Protein AF-A0AAX2ULF5-F1 (afdb_monomer_lite)

Secondary structure (DSSP, 8-state):
-------PPP-----HHHHHHHHHHHHHTT--HHHHHHHHHHHHHHHHHHHHHHHHHHH---PPPHHHHHHHHHT-

Radius of gyration: 21.28 Å; chains: 1; bounding box: 43×24×58 Å

Structure (mmCIF, N/CA/C/O backbone):
data_AF-A0AAX2ULF5-F1
#
_entry.id   AF-A0AAX2ULF5-F1
#
loop_
_atom_site.group_PDB
_atom_site.id
_atom_site.type_symbol
_atom_site.label_atom_id
_atom_site.label_alt_id
_atom_site.label_comp_id
_atom_site.label_asym_id
_atom_site.label_entity_id
_atom_site.label_seq_id
_atom_site.pdbx_PDB_ins_code
_atom_site.Cartn_x
_atom_site.Cartn_y
_atom_site.Cartn_z
_atom_site.occupancy
_atom_site.B_iso_or_equiv
_atom_site.auth_seq_id
_atom_site.auth_comp_id
_atom_site.auth_asym_id
_atom_site.auth_atom_id
_atom_site.pdbx_PDB_model_num
ATOM 1 N N . MET A 1 1 ? -18.394 -8.582 -19.398 1.00 38.62 1 MET A N 1
ATOM 2 C CA . MET A 1 1 ? -18.390 -9.503 -18.247 1.00 38.62 1 MET A CA 1
ATOM 3 C C . MET A 1 1 ? -17.614 -8.815 -17.145 1.00 38.62 1 MET A C 1
ATOM 5 O O . MET A 1 1 ? -16.440 -8.553 -17.347 1.00 38.62 1 MET A O 1
ATOM 9 N N . LEU A 1 2 ? -18.274 -8.414 -16.061 1.00 47.34 2 LEU A N 1
ATOM 10 C CA . LEU A 1 2 ? -17.574 -7.940 -14.871 1.00 47.34 2 LEU A CA 1
ATOM 11 C C . LEU A 1 2 ? -17.216 -9.202 -14.092 1.00 47.34 2 LEU A C 1
ATOM 13 O O . LEU A 1 2 ? -18.101 -9.829 -13.511 1.00 47.34 2 LEU A O 1
ATOM 17 N N . GLU A 1 3 ? -15.961 -9.643 -14.186 1.00 53.66 3 GLU A N 1
ATOM 18 C CA . GLU A 1 3 ? -15.451 -10.645 -13.256 1.00 53.66 3 GLU A CA 1
ATOM 19 C C . GLU A 1 3 ? -15.743 -10.151 -11.840 1.00 53.66 3 GLU A C 1
ATOM 21 O O . GLU A 1 3 ? -15.479 -8.996 -11.502 1.00 53.66 3 GLU A O 1
ATOM 26 N N . ASN A 1 4 ? -16.356 -11.016 -11.035 1.00 49.53 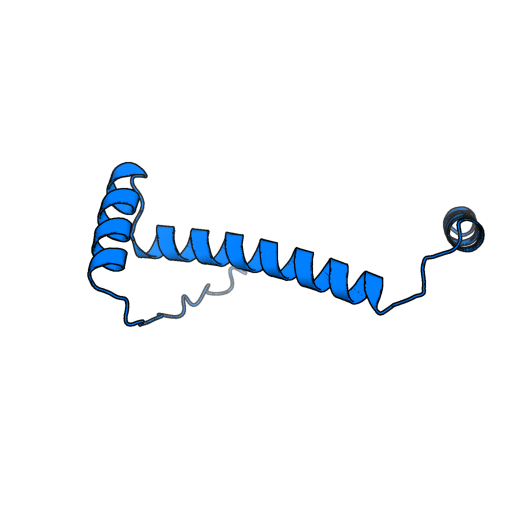4 ASN A N 1
ATOM 27 C CA . ASN A 1 4 ? -16.494 -10.802 -9.604 1.00 49.53 4 ASN A CA 1
ATOM 28 C C . ASN A 1 4 ? -15.106 -10.473 -9.046 1.00 49.53 4 ASN A C 1
ATOM 30 O O . ASN A 1 4 ? -14.278 -11.374 -8.906 1.00 49.53 4 ASN A O 1
ATOM 34 N N . LEU A 1 5 ? -14.863 -9.202 -8.722 1.00 59.59 5 LEU A N 1
ATOM 35 C CA . LEU A 1 5 ? -13.724 -8.772 -7.922 1.00 59.59 5 LEU A CA 1
ATOM 36 C C . LEU A 1 5 ? -13.907 -9.390 -6.534 1.00 59.59 5 LEU A C 1
ATOM 38 O O . LEU A 1 5 ? -14.513 -8.800 -5.640 1.00 59.59 5 LEU A O 1
ATOM 42 N N . LYS A 1 6 ? -13.462 -10.639 -6.373 1.00 65.38 6 LYS A N 1
ATOM 43 C CA . LYS A 1 6 ? -13.371 -11.281 -5.067 1.00 65.38 6 LYS A CA 1
ATOM 44 C C . LYS A 1 6 ? -12.345 -10.491 -4.268 1.00 65.38 6 LYS A C 1
ATOM 46 O O . LYS A 1 6 ? -11.159 -10.532 -4.562 1.00 65.38 6 LYS A O 1
ATOM 51 N N . ALA A 1 7 ? -12.827 -9.741 -3.285 1.00 70.38 7 ALA A N 1
ATOM 52 C CA . ALA A 1 7 ? -11.964 -9.095 -2.317 1.00 70.38 7 ALA A CA 1
ATOM 53 C C . ALA A 1 7 ? -11.476 -10.151 -1.320 1.00 70.38 7 ALA A C 1
ATOM 55 O O . ALA A 1 7 ? -12.277 -10.719 -0.571 1.00 70.38 7 ALA A O 1
ATOM 56 N N . ASP A 1 8 ? -10.170 -10.404 -1.306 1.00 84.06 8 ASP A N 1
ATOM 57 C CA . ASP A 1 8 ? -9.555 -11.256 -0.298 1.00 84.06 8 ASP A CA 1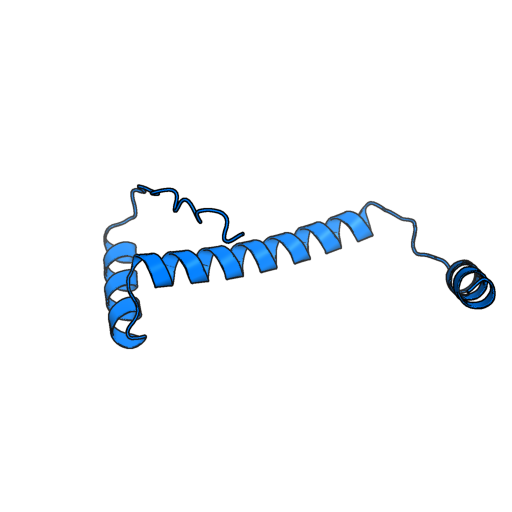
ATOM 58 C C . ASP A 1 8 ? -9.428 -10.490 1.021 1.00 84.06 8 ASP A C 1
ATOM 60 O O . ASP A 1 8 ? -8.915 -9.370 1.091 1.00 84.06 8 ASP A O 1
ATOM 64 N N . LYS A 1 9 ? -9.933 -11.091 2.101 1.00 85.69 9 LYS A N 1
ATOM 65 C CA . LYS A 1 9 ? -9.868 -10.488 3.430 1.00 85.69 9 LYS A CA 1
ATOM 66 C C . LYS A 1 9 ? -8.513 -10.784 4.060 1.00 85.69 9 LYS A C 1
ATOM 68 O O . LYS A 1 9 ? -8.211 -11.929 4.382 1.00 85.69 9 LYS A O 1
ATOM 73 N N . LEU A 1 10 ? -7.750 -9.731 4.325 1.00 86.88 10 LEU A N 1
ATOM 74 C CA . LEU A 1 10 ? -6.484 -9.813 5.041 1.00 86.88 10 LEU A CA 1
ATOM 75 C C . LEU A 1 10 ? -6.682 -9.516 6.537 1.00 86.88 10 LEU A C 1
ATOM 77 O O . LEU A 1 10 ? -7.293 -8.513 6.909 1.00 86.88 10 LEU A O 1
ATOM 81 N N . MET A 1 11 ? -6.137 -10.375 7.401 1.00 92.00 11 MET A N 1
ATOM 82 C CA . MET A 1 11 ? -6.060 -10.148 8.846 1.00 92.00 11 MET A CA 1
ATOM 83 C C . MET A 1 11 ? -4.591 -10.128 9.265 1.00 92.00 11 MET A C 1
ATOM 85 O O . MET A 1 11 ? -3.868 -11.091 9.032 1.00 92.00 11 MET A O 1
ATOM 89 N N . ILE A 1 12 ? -4.156 -9.021 9.867 1.00 89.44 12 ILE A N 1
ATOM 90 C CA . ILE A 1 12 ? -2.768 -8.801 10.289 1.00 89.44 12 ILE A CA 1
ATOM 91 C C . ILE A 1 12 ? -2.718 -8.251 11.710 1.00 89.44 12 ILE A C 1
ATOM 93 O O . ILE A 1 12 ? -3.609 -7.514 12.138 1.00 89.44 12 ILE A O 1
ATOM 97 N N . SER A 1 13 ? -1.645 -8.589 12.416 1.00 94.00 13 SER A N 1
ATOM 98 C CA . SER A 1 13 ? -1.305 -8.008 13.712 1.00 94.00 13 SER A CA 1
ATOM 99 C C . SER A 1 13 ? -0.303 -6.878 13.508 1.00 94.00 13 SER A C 1
ATOM 101 O O . SER A 1 13 ? 0.685 -7.045 12.797 1.00 94.00 13 SER A O 1
ATOM 103 N N . LEU A 1 14 ? -0.553 -5.735 14.141 1.00 91.75 14 LEU A N 1
ATOM 104 C CA . LEU A 1 14 ? 0.294 -4.546 14.065 1.00 91.75 14 LEU A CA 1
ATOM 105 C C . LEU A 1 14 ? 0.622 -4.062 15.483 1.00 91.75 14 LEU A C 1
ATOM 107 O O . LEU A 1 14 ? -0.209 -4.232 16.383 1.00 91.75 14 LEU A O 1
ATOM 111 N N . PRO A 1 15 ? 1.788 -3.425 15.698 1.00 96.94 15 PRO A N 1
ATOM 112 C CA . PRO A 1 15 ? 2.060 -2.700 16.932 1.00 96.94 15 PRO A CA 1
ATOM 113 C C . PRO A 1 15 ? 0.951 -1.689 17.239 1.00 96.94 15 PRO A C 1
ATOM 115 O O . PRO A 1 15 ? 0.404 -1.057 16.332 1.00 96.94 15 PRO A O 1
ATOM 118 N N . HIS A 1 16 ? 0.629 -1.517 18.523 1.00 94.94 16 HIS A N 1
ATOM 119 C CA . HIS A 1 16 ? -0.463 -0.632 18.937 1.00 94.94 16 HIS A CA 1
ATOM 120 C C . HIS A 1 16 ? -0.255 0.810 18.455 1.00 94.94 16 HIS A C 1
ATOM 122 O O . HIS A 1 16 ? -1.175 1.388 17.885 1.00 94.94 16 HIS A O 1
ATOM 128 N N . SER A 1 17 ? 0.963 1.345 18.602 1.00 96.56 17 SER A N 1
ATOM 129 C CA . SER A 1 17 ? 1.330 2.693 18.146 1.00 96.56 17 SER A CA 1
ATOM 130 C C . SER A 1 17 ? 1.027 2.908 16.663 1.00 96.56 17 SER A C 1
ATOM 132 O O . SER A 1 17 ? 0.330 3.852 16.306 1.00 96.56 17 SER A O 1
ATOM 134 N N . LEU A 1 18 ? 1.453 1.974 15.812 1.00 94.88 18 LEU A N 1
ATOM 135 C CA . LEU A 1 18 ? 1.232 2.044 14.369 1.00 94.88 18 LEU A CA 1
ATOM 136 C C . LEU A 1 18 ? -0.259 1.979 14.010 1.00 94.88 18 LEU A C 1
ATOM 138 O O . LEU A 1 18 ? -0.720 2.658 13.096 1.00 94.88 18 LEU A O 1
ATOM 142 N N . ASN A 1 19 ? -1.046 1.176 14.731 1.00 95.06 19 ASN A N 1
ATOM 143 C CA . ASN A 1 19 ? -2.490 1.126 14.513 1.00 95.06 19 ASN A CA 1
ATOM 144 C C . ASN A 1 19 ? -3.193 2.431 14.925 1.00 95.06 19 ASN A C 1
ATOM 146 O O . ASN A 1 19 ? -4.184 2.791 14.291 1.00 95.06 19 ASN A O 1
ATOM 150 N N . GLU A 1 20 ? -2.711 3.131 15.954 1.00 96.69 20 GLU A N 1
ATOM 151 C CA . GLU A 1 20 ? -3.236 4.454 16.311 1.00 96.69 20 GLU A CA 1
ATOM 152 C C . GLU A 1 20 ? -2.856 5.514 15.271 1.00 96.69 20 GLU A C 1
ATOM 154 O O . GLU A 1 20 ? -3.733 6.251 14.824 1.00 96.69 20 GLU A O 1
ATOM 159 N N . GLU A 1 21 ? -1.612 5.526 14.788 1.00 95.81 21 GLU A N 1
ATOM 160 C CA . GLU A 1 21 ? -1.193 6.402 13.683 1.00 95.81 21 GLU A CA 1
ATOM 161 C C . GLU A 1 21 ? -2.051 6.183 12.430 1.00 95.81 21 GLU A C 1
ATOM 163 O O . GLU A 1 21 ? -2.594 7.133 11.867 1.00 95.81 21 GLU A O 1
ATOM 168 N N . LEU A 1 22 ? -2.279 4.923 12.039 1.00 95.00 22 LEU A N 1
ATOM 169 C CA . LEU A 1 22 ? -3.153 4.588 10.911 1.00 95.00 22 LEU A CA 1
ATOM 170 C C . LEU A 1 22 ? -4.579 5.121 11.087 1.00 95.00 22 LEU A C 1
ATOM 172 O O . LEU A 1 22 ? -5.194 5.532 10.107 1.00 95.00 22 LEU A O 1
ATOM 176 N N . LYS A 1 23 ? -5.129 5.116 12.309 1.00 95.06 23 LYS A N 1
ATOM 177 C CA . LYS A 1 23 ? -6.458 5.694 12.571 1.00 95.06 23 LYS A CA 1
ATOM 178 C C . LYS A 1 23 ? -6.453 7.211 12.419 1.00 95.06 23 LYS A C 1
ATOM 180 O O . LYS A 1 23 ? -7.417 7.747 11.873 1.00 95.06 23 LYS A O 1
ATOM 185 N N . VAL A 1 24 ? -5.409 7.883 12.908 1.00 97.31 24 VAL A N 1
ATOM 186 C CA . VAL A 1 24 ? -5.259 9.341 12.795 1.00 97.31 24 VAL A CA 1
ATOM 187 C C . VAL A 1 24 ? -5.212 9.734 11.323 1.00 97.31 24 VAL A C 1
ATOM 189 O O . VAL A 1 24 ? -6.076 10.484 10.873 1.00 97.31 24 VAL A O 1
ATOM 192 N N . PHE A 1 25 ? -4.312 9.130 10.546 1.00 96.62 25 PHE A N 1
ATOM 193 C CA . PHE A 1 25 ? -4.197 9.422 9.119 1.00 96.62 25 PHE A CA 1
ATOM 194 C C . PHE A 1 25 ? -5.457 9.045 8.340 1.00 96.62 25 PHE A C 1
ATOM 196 O O . PHE A 1 25 ? -5.937 9.837 7.538 1.00 96.62 25 PHE A O 1
ATOM 203 N N . ALA A 1 26 ? -6.057 7.879 8.601 1.00 96.69 26 ALA A N 1
ATOM 204 C CA . ALA A 1 26 ? -7.298 7.490 7.930 1.00 96.69 26 ALA A CA 1
ATOM 205 C C . ALA A 1 26 ? -8.414 8.528 8.148 1.00 96.69 26 ALA A C 1
ATOM 207 O O . ALA A 1 26 ? -9.156 8.848 7.220 1.00 96.69 26 ALA A O 1
ATOM 208 N N . LYS A 1 27 ? -8.495 9.104 9.355 1.00 96.31 27 LYS A N 1
ATOM 209 C CA . LYS A 1 27 ? -9.440 10.178 9.671 1.00 96.31 27 LYS A CA 1
ATOM 210 C C . LYS A 1 27 ? -9.101 11.481 8.942 1.00 96.31 27 LYS A C 1
ATOM 212 O O . LYS A 1 27 ? -10.006 12.096 8.389 1.00 96.31 27 LYS A O 1
ATOM 217 N N . GLU A 1 28 ? -7.836 11.895 8.934 1.00 96.62 28 GLU A N 1
ATOM 218 C CA . GLU A 1 28 ? -7.388 13.131 8.273 1.00 96.62 28 GLU A CA 1
ATOM 219 C C . GLU A 1 28 ? -7.586 13.091 6.755 1.00 96.62 28 GLU A C 1
ATOM 221 O O . GLU A 1 28 ? -8.073 14.055 6.167 1.00 96.62 28 GLU A O 1
ATOM 226 N N . PHE A 1 29 ? -7.287 11.954 6.128 1.00 93.56 29 PHE A N 1
ATOM 227 C CA . PHE A 1 29 ? -7.473 11.742 4.692 1.00 93.56 29 PHE A CA 1
ATOM 228 C C . PHE A 1 29 ? -8.909 11.352 4.310 1.00 93.56 29 PHE A C 1
ATOM 230 O O . PHE A 1 29 ? -9.194 11.173 3.129 1.00 93.56 29 PHE A O 1
ATOM 237 N N . ASN A 1 30 ? -9.822 11.233 5.283 1.00 95.56 30 ASN A N 1
ATOM 238 C CA . ASN A 1 30 ? -11.215 10.822 5.084 1.00 95.56 30 ASN A CA 1
ATOM 239 C C . ASN A 1 30 ? -11.358 9.503 4.292 1.00 95.56 30 ASN A C 1
ATOM 241 O O . ASN A 1 30 ? -12.192 9.370 3.394 1.00 95.56 30 ASN A O 1
ATOM 245 N N . VAL A 1 31 ? -10.530 8.513 4.629 1.00 95.31 31 VAL A N 1
ATOM 246 C CA . VAL A 1 31 ? -10.535 7.173 4.025 1.00 95.31 31 VAL A CA 1
ATOM 247 C C . VAL A 1 31 ? -10.713 6.098 5.093 1.00 95.31 31 VAL A C 1
ATOM 249 O O . VAL A 1 31 ? -10.445 6.298 6.276 1.00 95.31 31 VAL A O 1
ATOM 252 N N . SER A 1 32 ? -11.159 4.908 4.691 1.00 94.56 32 SER A N 1
ATOM 253 C CA . SER A 1 32 ? -11.163 3.764 5.607 1.00 94.56 32 SER A CA 1
ATOM 254 C C . SER A 1 32 ? -9.731 3.321 5.919 1.00 94.56 32 SER A C 1
ATOM 256 O O . SER A 1 32 ? -8.846 3.402 5.068 1.00 94.56 32 SER A O 1
ATOM 258 N N . LYS A 1 33 ? -9.501 2.768 7.116 1.00 92.50 33 LYS A N 1
ATOM 259 C CA . LYS A 1 33 ? -8.189 2.210 7.488 1.00 92.50 33 LYS A CA 1
ATOM 2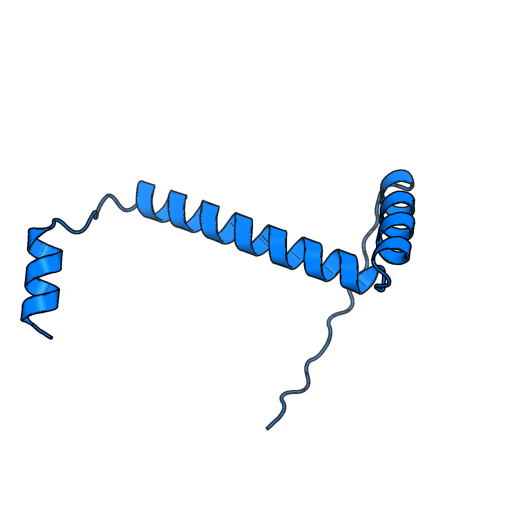60 C C . LYS A 1 33 ? -7.718 1.136 6.501 1.00 92.50 33 LYS A C 1
ATOM 262 O O . LYS A 1 33 ? -6.550 1.106 6.139 1.00 92.50 33 LYS A O 1
ATOM 267 N N . SER A 1 34 ? -8.628 0.270 6.049 1.00 91.75 34 SER A N 1
ATOM 268 C CA . SER A 1 34 ? -8.330 -0.732 5.020 1.00 91.75 34 SER A CA 1
ATOM 269 C C . SER A 1 34 ? -7.964 -0.095 3.681 1.00 91.75 34 SER A C 1
ATOM 271 O O . SER A 1 34 ? -7.047 -0.573 3.029 1.00 91.75 34 SER A O 1
ATOM 273 N N . GLY A 1 35 ? -8.635 0.994 3.293 1.00 92.75 35 GLY A N 1
ATOM 274 C CA . GLY A 1 35 ? -8.307 1.744 2.081 1.00 92.75 35 GLY A CA 1
ATOM 275 C C . GLY A 1 35 ? -6.923 2.384 2.152 1.00 92.75 35 GLY A C 1
ATOM 276 O O . GLY A 1 35 ? -6.150 2.249 1.211 1.00 92.75 35 GLY A O 1
ATOM 277 N N . LEU A 1 36 ? -6.577 2.995 3.290 1.00 94.31 36 LEU A N 1
ATOM 278 C CA . LEU A 1 36 ? -5.247 3.567 3.514 1.00 94.31 36 LEU A CA 1
ATOM 279 C C . LEU A 1 36 ? -4.147 2.498 3.435 1.00 94.31 36 LEU A C 1
ATOM 281 O O . LEU A 1 36 ? -3.131 2.707 2.780 1.00 94.31 36 LEU A O 1
ATOM 285 N N . ILE A 1 37 ? -4.364 1.339 4.068 1.00 93.88 37 ILE A N 1
ATOM 286 C CA . ILE A 1 37 ? -3.423 0.210 4.011 1.00 93.88 37 ILE A CA 1
ATOM 287 C C . ILE A 1 37 ? -3.283 -0.309 2.575 1.00 93.88 37 ILE A C 1
ATOM 289 O O . ILE A 1 37 ? -2.166 -0.564 2.143 1.00 93.88 37 ILE A O 1
ATOM 293 N N . SER A 1 38 ? -4.387 -0.435 1.831 1.00 92.94 38 SER A N 1
ATOM 294 C CA . SER A 1 38 ? -4.350 -0.867 0.428 1.00 92.94 38 SER A CA 1
ATOM 295 C C . SER A 1 38 ? -3.510 0.080 -0.424 1.00 92.94 38 SER A C 1
ATOM 297 O O . SER A 1 38 ? -2.584 -0.367 -1.084 1.00 92.94 38 SER A O 1
ATOM 299 N N . GLN A 1 39 ? -3.762 1.390 -0.332 1.00 93.62 39 GLN A N 1
ATOM 300 C CA . GLN A 1 39 ? -2.999 2.396 -1.076 1.00 93.62 39 GLN A CA 1
ATOM 301 C C . GLN A 1 39 ? -1.509 2.351 -0.725 1.00 93.62 39 GLN A C 1
ATOM 303 O O . GLN A 1 39 ? -0.659 2.416 -1.608 1.00 93.62 39 GLN A O 1
ATOM 308 N N . ALA A 1 40 ? -1.178 2.213 0.561 1.00 94.44 40 ALA A N 1
ATOM 309 C CA . ALA A 1 40 ? 0.208 2.104 1.000 1.00 94.44 40 ALA A CA 1
ATOM 310 C C . ALA A 1 40 ? 0.903 0.851 0.438 1.00 94.44 40 ALA A C 1
ATOM 312 O O . ALA A 1 40 ? 2.068 0.924 0.052 1.00 94.44 40 ALA A O 1
ATOM 313 N N . LEU A 1 41 ? 0.197 -0.283 0.381 1.00 94.38 41 LEU A N 1
ATOM 314 C CA . LEU A 1 41 ? 0.710 -1.514 -0.221 1.00 94.38 41 LEU A CA 1
ATOM 315 C C . LEU A 1 41 ? 0.930 -1.355 -1.728 1.00 94.38 41 LEU A C 1
ATOM 317 O O . LEU A 1 41 ? 1.988 -1.755 -2.205 1.00 94.38 41 LEU A O 1
ATOM 321 N N . ASP A 1 42 ? -0.004 -0.729 -2.447 1.00 94.31 42 ASP A N 1
ATOM 322 C CA . ASP A 1 42 ? 0.128 -0.467 -3.886 1.00 94.31 42 ASP A CA 1
ATOM 323 C C . ASP A 1 42 ? 1.376 0.385 -4.173 1.00 94.31 42 ASP A C 1
ATOM 325 O O . ASP A 1 42 ? 2.249 -0.020 -4.940 1.00 94.31 42 ASP A O 1
ATOM 329 N N . PHE A 1 43 ? 1.544 1.506 -3.458 1.00 96.00 43 PHE A N 1
ATOM 330 C CA . PHE A 1 43 ? 2.735 2.355 -3.590 1.00 96.00 43 PHE A CA 1
ATOM 331 C C . PHE A 1 43 ? 4.039 1.621 -3.256 1.00 96.00 43 PHE A C 1
ATOM 333 O O . PHE A 1 43 ? 5.082 1.858 -3.878 1.00 96.00 43 PHE A O 1
ATOM 340 N N . TYR A 1 44 ? 4.008 0.744 -2.252 1.00 96.88 44 TYR A N 1
ATOM 341 C CA . TYR A 1 44 ? 5.176 -0.042 -1.881 1.00 96.88 44 TYR A CA 1
ATOM 342 C C . TYR A 1 44 ? 5.535 -1.054 -2.973 1.00 96.88 44 TYR A C 1
ATOM 344 O O . TYR A 1 44 ? 6.709 -1.165 -3.330 1.00 96.88 44 TYR A O 1
ATOM 352 N N . PHE A 1 45 ? 4.549 -1.744 -3.549 1.00 96.06 45 PHE A N 1
ATOM 353 C CA . PHE A 1 45 ? 4.791 -2.689 -4.636 1.00 96.06 45 PHE A CA 1
ATOM 354 C C . PHE A 1 45 ? 5.276 -2.003 -5.914 1.00 96.06 45 PHE A C 1
ATOM 356 O O . PHE A 1 45 ? 6.248 -2.483 -6.493 1.00 96.06 45 PHE A O 1
ATOM 363 N N . ASP A 1 46 ? 4.734 -0.838 -6.279 1.00 95.62 46 ASP A N 1
ATOM 364 C CA . ASP A 1 46 ? 5.260 -0.031 -7.392 1.00 95.62 46 ASP A CA 1
ATOM 365 C C . ASP A 1 46 ? 6.748 0.303 -7.191 1.00 95.62 46 ASP A C 1
ATOM 367 O O . ASP A 1 46 ? 7.570 0.239 -8.112 1.00 95.62 46 ASP A O 1
ATOM 371 N N . THR A 1 47 ? 7.123 0.631 -5.952 1.00 96.25 47 THR A N 1
ATOM 372 C CA . THR A 1 47 ? 8.517 0.919 -5.597 1.00 96.25 47 THR A CA 1
ATOM 373 C C . THR A 1 47 ? 9.395 -0.325 -5.739 1.00 96.25 47 THR A C 1
ATOM 375 O O . THR A 1 47 ? 10.474 -0.252 -6.334 1.00 96.25 47 THR A O 1
ATOM 378 N N . LEU A 1 48 ? 8.932 -1.476 -5.243 1.00 96.38 48 LEU A N 1
ATOM 379 C CA . LEU A 1 48 ? 9.648 -2.746 -5.374 1.00 96.38 48 LEU A CA 1
ATOM 380 C C . LEU A 1 48 ? 9.812 -3.166 -6.836 1.00 96.38 48 LEU A C 1
ATOM 382 O O . LEU A 1 48 ? 10.887 -3.628 -7.221 1.00 96.38 48 LEU A O 1
ATOM 386 N N . ASP A 1 49 ? 8.794 -2.965 -7.669 1.00 95.56 49 ASP A N 1
ATOM 387 C CA . ASP A 1 49 ? 8.859 -3.277 -9.094 1.00 95.56 49 ASP A CA 1
ATOM 388 C C . ASP A 1 49 ? 9.933 -2.449 -9.803 1.00 95.56 49 ASP A C 1
ATOM 390 O O . ASP A 1 49 ? 10.727 -2.988 -10.585 1.00 95.56 49 ASP A O 1
ATOM 394 N N . LEU A 1 50 ? 10.040 -1.158 -9.479 1.00 93.69 50 LEU A N 1
ATOM 395 C CA . LEU A 1 50 ? 11.113 -0.305 -9.991 1.00 93.69 50 LEU A CA 1
ATOM 396 C C . LEU A 1 50 ? 12.498 -0.784 -9.541 1.00 93.69 50 LEU A C 1
ATOM 398 O O . LEU A 1 50 ? 13.453 -0.766 -10.327 1.00 93.69 50 LEU A O 1
ATOM 402 N N . GLU A 1 51 ? 12.643 -1.203 -8.286 1.00 94.81 51 GLU A N 1
ATOM 403 C CA . GLU A 1 51 ? 13.903 -1.739 -7.768 1.00 94.81 51 GLU A CA 1
ATOM 404 C C . GLU A 1 51 ? 14.290 -3.052 -8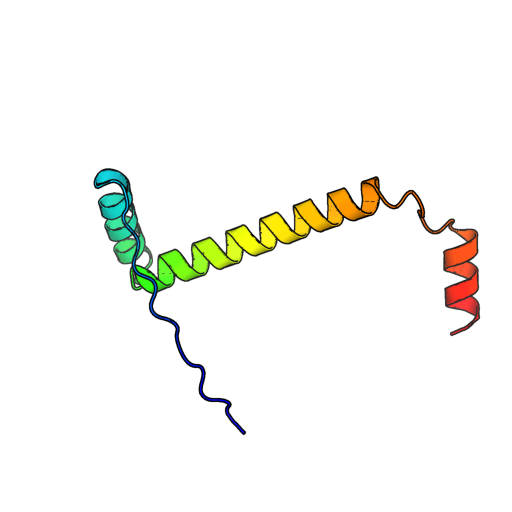.452 1.00 94.81 51 GLU A C 1
ATOM 406 O O . GLU A 1 51 ? 15.435 -3.207 -8.893 1.00 94.81 51 GLU A O 1
ATOM 411 N N . LEU A 1 52 ? 13.333 -3.963 -8.626 1.00 94.00 52 LEU A N 1
ATOM 412 C CA . LEU A 1 52 ? 13.527 -5.217 -9.345 1.00 94.00 52 LEU A CA 1
ATOM 413 C C . LEU A 1 52 ? 13.881 -4.974 -10.811 1.00 94.00 52 LEU A C 1
ATOM 415 O O . LEU A 1 52 ? 14.802 -5.607 -11.327 1.00 94.00 52 LEU A O 1
ATOM 419 N N . ALA A 1 53 ? 13.223 -4.030 -11.485 1.00 91.94 53 ALA A N 1
ATOM 420 C CA . ALA A 1 53 ? 13.563 -3.651 -12.853 1.00 91.94 53 ALA A CA 1
ATOM 421 C C . ALA A 1 53 ? 15.011 -3.144 -12.950 1.00 91.94 53 ALA A C 1
ATOM 423 O O . ALA A 1 53 ? 15.777 -3.605 -13.800 1.00 91.94 53 ALA A O 1
ATOM 424 N N . LYS A 1 54 ? 15.434 -2.265 -12.031 1.00 89.75 54 LYS A N 1
ATOM 425 C CA . LYS A 1 54 ? 16.826 -1.788 -11.956 1.00 89.75 54 LYS A CA 1
ATOM 426 C C . LYS A 1 54 ? 17.810 -2.935 -11.725 1.00 89.75 54 LYS A C 1
ATOM 428 O O . LYS A 1 54 ? 18.869 -2.956 -12.352 1.00 89.75 54 LYS A O 1
ATOM 433 N N . GLN A 1 55 ? 17.488 -3.884 -10.847 1.00 90.31 55 GLN A N 1
ATOM 434 C CA . GLN A 1 55 ? 18.332 -5.059 -10.614 1.00 90.31 55 GLN A CA 1
ATOM 435 C C . GLN A 1 55 ? 18.425 -5.950 -11.855 1.00 90.31 55 GLN A C 1
ATOM 437 O O . GLN A 1 55 ? 19.529 -6.325 -12.248 1.00 90.31 55 GLN A O 1
ATOM 442 N N . ARG A 1 56 ? 17.297 -6.224 -12.519 1.00 88.12 56 ARG A N 1
ATOM 443 C CA . ARG A 1 56 ? 17.246 -7.001 -13.767 1.00 88.12 56 ARG A CA 1
ATOM 444 C C . ARG A 1 56 ? 18.088 -6.355 -14.861 1.00 88.12 56 ARG A C 1
ATOM 446 O O . ARG A 1 56 ? 18.836 -7.061 -15.524 1.00 88.12 56 ARG A O 1
ATOM 453 N N . ILE A 1 57 ? 18.040 -5.029 -15.007 1.00 84.81 57 ILE A N 1
ATOM 454 C CA . ILE A 1 57 ? 18.890 -4.289 -15.957 1.00 84.81 57 ILE A CA 1
ATOM 455 C C . ILE A 1 57 ? 20.376 -4.402 -15.590 1.00 84.81 57 ILE A C 1
ATOM 457 O O . ILE A 1 57 ? 21.218 -4.525 -16.472 1.00 84.81 57 ILE A O 1
ATOM 461 N N . LYS A 1 58 ? 20.727 -4.367 -14.299 1.00 82.06 58 LYS A N 1
ATOM 462 C CA . LYS A 1 5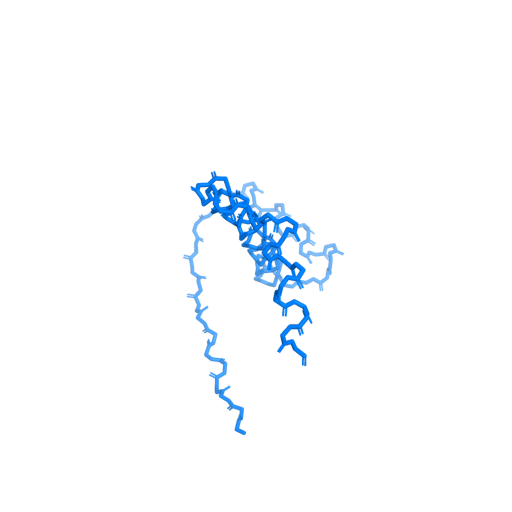8 ? 22.123 -4.537 -13.858 1.00 82.06 58 LYS A CA 1
ATOM 463 C C . LYS A 1 58 ? 22.651 -5.955 -14.102 1.00 82.06 58 LYS A C 1
ATOM 465 O O . LYS A 1 58 ? 23.830 -6.106 -14.393 1.00 82.06 58 LYS A O 1
ATOM 470 N N . GLN A 1 59 ? 21.807 -6.975 -13.957 1.00 79.06 59 GLN A N 1
ATOM 471 C CA . GLN A 1 59 ? 22.186 -8.379 -14.156 1.00 79.06 59 GLN A CA 1
ATOM 472 C C . GLN A 1 59 ? 22.202 -8.768 -15.641 1.00 79.06 59 GLN A C 1
ATOM 474 O O . GLN A 1 59 ? 23.103 -9.477 -16.088 1.00 79.06 59 GLN A O 1
ATOM 479 N N . ASN A 1 60 ? 21.252 -8.261 -16.432 1.00 66.44 60 ASN A N 1
ATOM 480 C CA . ASN A 1 60 ? 21.293 -8.362 -17.885 1.00 66.44 60 ASN A CA 1
ATOM 481 C C . ASN A 1 60 ? 22.242 -7.298 -18.450 1.00 66.44 60 ASN A C 1
ATOM 483 O O . ASN A 1 60 ? 21.826 -6.225 -18.873 1.00 66.44 60 ASN A O 1
ATOM 487 N N . ASN A 1 61 ? 23.527 -7.645 -18.559 1.00 55.09 61 ASN A N 1
ATOM 488 C CA . ASN A 1 61 ? 24.546 -6.864 -19.279 1.00 55.09 61 ASN A CA 1
ATOM 489 C C . ASN A 1 61 ? 24.228 -6.619 -20.774 1.00 55.09 61 ASN A C 1
ATOM 491 O O . ASN A 1 61 ? 25.009 -5.966 -21.464 1.00 55.09 61 ASN A O 1
ATOM 495 N N . LYS A 1 62 ? 23.091 -7.102 -21.295 1.00 58.94 62 LYS A N 1
ATOM 496 C CA . LYS A 1 62 ? 22.539 -6.683 -22.587 1.00 58.94 62 LYS A CA 1
ATOM 497 C C . LYS A 1 62 ? 21.955 -5.276 -22.470 1.00 58.94 62 LYS A C 1
ATOM 499 O O . LYS A 1 62 ? 20.746 -5.070 -22.485 1.00 58.94 62 LYS A O 1
ATOM 504 N N . ARG A 1 63 ? 22.836 -4.282 -22.389 1.00 58.97 63 ARG A N 1
ATOM 505 C CA . ARG A 1 63 ? 22.500 -2.963 -22.922 1.00 58.97 63 ARG A CA 1
ATOM 506 C C . ARG A 1 63 ? 22.394 -3.152 -24.428 1.00 58.97 63 ARG A C 1
ATOM 508 O O . ARG A 1 63 ? 23.392 -3.529 -25.033 1.00 58.97 63 ARG A O 1
ATOM 515 N N . LEU A 1 64 ? 21.216 -2.924 -25.008 1.00 58.81 64 LEU A N 1
ATOM 516 C CA . LEU A 1 64 ? 21.113 -2.762 -26.456 1.00 58.81 64 LEU A CA 1
ATOM 517 C C . LEU A 1 64 ? 22.134 -1.696 -26.850 1.00 58.81 64 LEU A C 1
ATOM 519 O O . LEU A 1 64 ? 22.076 -0.554 -26.388 1.00 58.81 64 LEU A O 1
ATOM 523 N N . ASN A 1 65 ? 23.121 -2.092 -27.641 1.00 67.25 65 ASN A N 1
ATOM 524 C CA . ASN A 1 65 ? 24.018 -1.138 -28.260 1.00 67.25 65 ASN A CA 1
ATOM 525 C C . ASN A 1 65 ? 23.158 -0.222 -29.148 1.00 67.25 65 ASN A C 1
ATOM 527 O O . ASN A 1 65 ? 22.233 -0.691 -29.807 1.00 67.25 65 ASN A O 1
ATOM 531 N N . LEU A 1 66 ? 23.471 1.074 -29.204 1.00 64.88 66 LEU A N 1
ATOM 532 C CA . LEU A 1 66 ? 22.858 2.0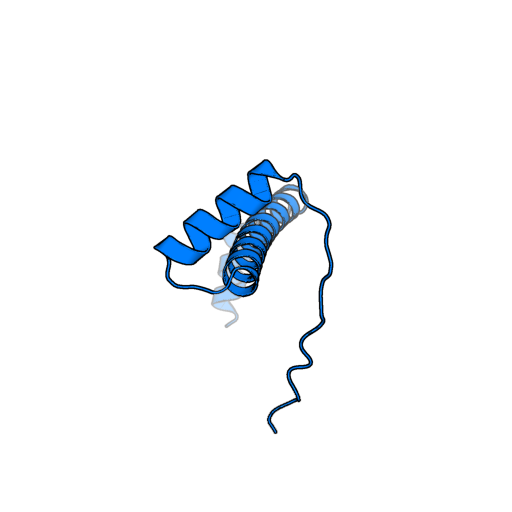38 -30.131 1.00 64.88 66 LEU A CA 1
ATOM 533 C C . LEU A 1 66 ? 22.696 1.486 -31.560 1.00 64.88 66 LEU A C 1
ATOM 535 O O . LEU A 1 66 ? 21.720 1.806 -32.230 1.00 64.88 66 LEU A O 1
ATOM 539 N N . LYS A 1 67 ? 23.620 0.629 -32.012 1.00 68.50 67 LYS A N 1
ATOM 540 C CA . LYS A 1 67 ? 23.536 -0.063 -33.307 1.00 68.50 67 LYS A CA 1
ATOM 541 C C . LYS A 1 67 ? 22.391 -1.082 -33.393 1.00 68.50 67 LYS A C 1
ATOM 543 O O . LYS A 1 67 ? 21.717 -1.123 -34.413 1.00 68.50 67 LYS A O 1
ATOM 548 N N . GLU A 1 68 ? 22.161 -1.870 -32.345 1.00 71.06 68 GLU A N 1
ATOM 549 C CA . GLU A 1 68 ? 21.077 -2.865 -32.286 1.00 71.06 68 GLU A CA 1
ATOM 550 C C . GLU A 1 68 ? 19.712 -2.179 -32.168 1.00 71.06 68 GLU A C 1
ATOM 552 O O . GLU A 1 68 ? 18.745 -2.596 -32.796 1.00 71.06 68 GLU A O 1
ATOM 557 N N . MET A 1 69 ? 19.652 -1.071 -31.423 1.00 71.12 69 MET A N 1
ATOM 558 C CA . MET A 1 69 ? 18.437 -0.267 -31.292 1.00 71.12 69 MET A CA 1
ATOM 559 C C . MET A 1 69 ? 18.052 0.406 -32.617 1.00 71.12 69 MET A C 1
ATOM 561 O O . MET A 1 69 ? 16.875 0.478 -32.951 1.00 71.12 69 MET A O 1
ATOM 565 N N . LYS A 1 70 ? 19.045 0.869 -33.389 1.00 72.94 70 LYS A N 1
ATOM 566 C CA . LYS A 1 70 ? 18.826 1.480 -34.705 1.00 72.94 70 LYS A CA 1
ATOM 567 C C . LYS A 1 70 ? 18.368 0.456 -35.748 1.00 72.94 70 LYS A C 1
ATOM 569 O O . LYS A 1 70 ? 17.424 0.735 -36.469 1.00 72.94 70 LYS A O 1
ATOM 574 N N . ALA A 1 71 ? 18.965 -0.738 -35.760 1.00 75.75 71 ALA A N 1
ATOM 575 C CA . ALA A 1 71 ? 18.538 -1.825 -36.643 1.00 75.75 71 ALA A CA 1
ATOM 576 C C . ALA A 1 71 ? 17.080 -2.252 -36.387 1.00 75.75 71 ALA A C 1
ATOM 578 O O . ALA A 1 71 ? 16.334 -2.449 -37.333 1.00 75.75 71 ALA A O 1
ATOM 579 N N . PHE A 1 72 ? 16.651 -2.312 -35.121 1.00 73.19 72 PHE A N 1
ATOM 580 C CA . PHE A 1 72 ? 15.259 -2.621 -34.774 1.00 73.19 72 PHE A CA 1
ATOM 581 C C . PHE A 1 72 ? 14.263 -1.545 -35.242 1.00 73.19 72 PHE A C 1
ATOM 583 O O . PHE A 1 72 ? 13.146 -1.868 -35.624 1.00 73.19 72 PHE A O 1
ATOM 590 N N . ILE A 1 73 ? 14.656 -0.267 -35.203 1.00 77.75 73 ILE A N 1
ATOM 591 C CA . ILE A 1 73 ? 13.815 0.846 -35.672 1.00 77.75 73 ILE A CA 1
ATOM 592 C C . ILE A 1 73 ? 13.726 0.862 -37.201 1.00 77.75 73 ILE A C 1
ATOM 594 O O . ILE A 1 73 ? 12.668 1.172 -37.729 1.00 77.75 73 ILE A O 1
ATOM 598 N N . ASP A 1 74 ? 14.812 0.521 -37.897 1.00 76.56 74 ASP A N 1
ATOM 599 C CA . ASP A 1 74 ? 14.852 0.493 -39.363 1.00 76.56 74 ASP A CA 1
ATOM 600 C C . ASP A 1 74 ? 14.110 -0.733 -39.960 1.00 76.56 74 ASP A C 1
ATOM 602 O O . ASP A 1 74 ? 13.817 -0.744 -41.155 1.00 76.56 74 ASP A O 1
ATOM 606 N N . GLU A 1 75 ? 13.802 -1.759 -39.152 1.00 71.62 75 GLU A N 1
ATOM 607 C CA . GLU A 1 75 ? 13.023 -2.952 -39.540 1.00 71.62 75 GLU A CA 1
ATOM 608 C C . GLU A 1 75 ? 11.502 -2.841 -39.270 1.00 71.62 75 GLU A C 1
ATOM 610 O O . GLU A 1 75 ? 10.755 -3.741 -39.667 1.00 71.62 75 GLU A O 1
ATOM 615 N N . LEU A 1 76 ? 11.036 -1.767 -38.615 1.00 57.28 76 LEU A N 1
ATOM 616 C CA . LEU A 1 76 ? 9.614 -1.458 -38.363 1.00 57.28 76 LEU A CA 1
ATOM 617 C C . LEU A 1 76 ? 9.014 -0.567 -39.460 1.00 57.28 76 LEU A C 1
ATOM 619 O O . LEU A 1 76 ? 7.834 -0.810 -39.807 1.00 57.28 76 LEU A O 1
#

Organism: NCBI:txid28898

Sequence (76 aa):
MLENLKADKLMISLPHSLNEELKVFAKEFNVSKSGLISQALDFYFDTLDLELAKQRIKQNNKRLNLKEMKAFIDEL

InterPro domains:
  IPR010985 Ribbon-helix-helix [SSF47598] (8-46)
  IPR013321 Arc-type ribbon-helix-helix [G3DSA:1.10.1220.10] (9-47)

Foldseek 3Di:
DPPPPPDDDDDDDDPPVVVVVLVVVCVVVVHDSVVVVVVVVVVVVVVVVVVVVVVVCVVPPPPPDPVNVVVVVVVD

pLDDT: mean 83.87, std 15.11, range [38.62, 97.31]